Protein AF-A0A3D4NFW8-F1 (afdb_monomer_lite)

Foldseek 3Di:
DQLVVVLVVVVVVCVVVVHALLPAQEDQDCCPVDPVRVNSRLSSLCVRNPPSSVRHHYDHCVVVVD

Secondary structure (DSSP, 8-state):
---HHHHHHHHHHHHHHT--GGG--EEE----S-HHHHHHHHHHHHHHHGGGGGTSEEE-THHHH-

Radius of gyration: 11.76 Å; chains: 1; bounding box: 25×26×32 Å

pLDDT: mean 92.8, std 8.21, range [54.03, 98.31]

Structure (mmCIF, N/CA/C/O backbone):
data_AF-A0A3D4NFW8-F1
#
_entry.id   AF-A0A3D4NFW8-F1
#
loop_
_atom_site.group_PDB
_atom_site.id
_atom_site.type_symbol
_atom_site.label_atom_id
_atom_site.label_alt_id
_atom_site.label_comp_id
_atom_site.label_asym_id
_atom_site.label_entity_id
_atom_site.label_seq_id
_atom_site.pdbx_PDB_ins_code
_atom_site.Cartn_x
_atom_site.Cartn_y
_atom_site.Cartn_z
_atom_site.occupancy
_atom_site.B_iso_or_equiv
_atom_site.auth_seq_id
_atom_site.auth_comp_id
_atom_site.auth_asym_id
_atom_site.auth_atom_id
_atom_site.pdbx_PDB_model_num
ATOM 1 N N . ALA A 1 1 ? 2.907 -7.438 -10.961 1.00 60.69 1 ALA A N 1
ATOM 2 C CA . ALA A 1 1 ? 2.961 -7.970 -9.586 1.00 60.69 1 ALA A CA 1
ATOM 3 C C . ALA A 1 1 ? 1.753 -7.424 -8.839 1.00 60.69 1 ALA A C 1
ATOM 5 O O . ALA A 1 1 ? 1.400 -6.278 -9.067 1.00 60.69 1 ALA A O 1
ATOM 6 N N . ASP A 1 2 ? 1.091 -8.236 -8.028 1.00 78.75 2 ASP A N 1
ATOM 7 C CA . ASP A 1 2 ? -0.202 -7.953 -7.379 1.00 78.75 2 ASP A CA 1
ATOM 8 C C . ASP A 1 2 ? -0.103 -7.140 -6.069 1.00 78.75 2 ASP A C 1
ATOM 10 O O . ASP A 1 2 ? -1.112 -6.882 -5.421 1.00 78.75 2 ASP A O 1
ATOM 14 N N . GLY A 1 3 ? 1.105 -6.739 -5.660 1.00 89.06 3 GLY A N 1
ATOM 15 C CA . GLY A 1 3 ? 1.323 -5.971 -4.431 1.00 89.06 3 GLY A CA 1
ATOM 16 C C . GLY A 1 3 ? 1.319 -6.799 -3.141 1.00 89.06 3 GLY A C 1
ATOM 17 O O . GLY A 1 3 ? 1.388 -6.216 -2.059 1.00 89.06 3 GLY A O 1
ATOM 18 N N . ALA A 1 4 ? 1.305 -8.137 -3.201 1.00 94.38 4 ALA A N 1
ATOM 19 C CA . ALA A 1 4 ? 1.187 -8.990 -2.010 1.00 94.38 4 ALA A CA 1
ATOM 20 C C . ALA A 1 4 ? 2.270 -8.737 -0.938 1.00 94.38 4 ALA A C 1
ATOM 22 O O . ALA A 1 4 ? 1.993 -8.799 0.260 1.00 94.38 4 ALA A O 1
ATOM 23 N N . GLY A 1 5 ? 3.504 -8.425 -1.351 1.00 95.31 5 GLY A N 1
ATOM 24 C CA . GLY A 1 5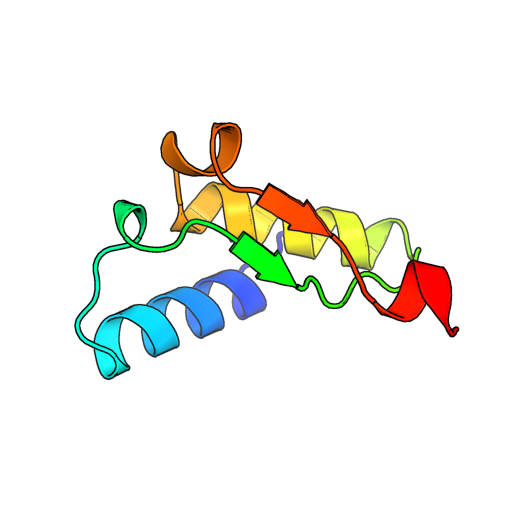 ? 4.587 -8.066 -0.428 1.00 95.31 5 GLY A CA 1
ATOM 25 C C . GLY A 1 5 ? 4.312 -6.763 0.328 1.00 95.31 5 GLY A C 1
ATOM 26 O O . GLY A 1 5 ? 4.453 -6.715 1.550 1.00 95.31 5 GLY A O 1
ATOM 27 N N . ALA A 1 6 ? 3.850 -5.732 -0.385 1.00 95.56 6 ALA A N 1
ATOM 28 C CA . ALA A 1 6 ? 3.464 -4.460 0.215 1.00 95.56 6 ALA A CA 1
ATOM 29 C C . ALA A 1 6 ? 2.258 -4.633 1.151 1.00 95.56 6 ALA A C 1
ATOM 31 O O . ALA A 1 6 ? 2.286 -4.129 2.270 1.00 95.56 6 ALA A O 1
ATOM 32 N N . ALA A 1 7 ? 1.256 -5.429 0.759 1.00 97.19 7 ALA A N 1
ATOM 33 C CA . ALA A 1 7 ? 0.100 -5.724 1.605 1.00 97.19 7 ALA A CA 1
ATOM 34 C C . ALA A 1 7 ? 0.518 -6.369 2.938 1.00 97.19 7 ALA A C 1
ATOM 36 O O . ALA A 1 7 ? 0.115 -5.907 4.003 1.00 97.19 7 ALA A O 1
ATOM 37 N N . ARG A 1 8 ? 1.405 -7.376 2.896 1.00 97.50 8 ARG A N 1
ATOM 38 C CA . ARG A 1 8 ? 1.958 -8.012 4.108 1.00 97.50 8 ARG A CA 1
ATOM 39 C C . ARG A 1 8 ? 2.694 -7.014 4.998 1.00 97.50 8 ARG A C 1
ATOM 41 O O . ARG A 1 8 ? 2.530 -7.060 6.214 1.00 97.50 8 ARG A O 1
ATOM 48 N N . CYS A 1 9 ? 3.481 -6.120 4.402 1.00 97.44 9 CYS A N 1
ATOM 49 C CA . CYS A 1 9 ? 4.190 -5.074 5.136 1.00 97.44 9 CYS A CA 1
ATOM 50 C C . CYS A 1 9 ? 3.211 -4.146 5.871 1.00 97.44 9 CYS A C 1
ATOM 52 O O . CYS A 1 9 ? 3.320 -3.985 7.085 1.00 97.44 9 CYS A O 1
ATOM 54 N N . ILE A 1 10 ? 2.203 -3.621 5.167 1.00 97.12 10 ILE A N 1
ATOM 55 C CA . ILE A 1 10 ? 1.187 -2.734 5.753 1.00 97.12 10 ILE A CA 1
ATOM 56 C C . ILE A 1 10 ? 0.417 -3.463 6.866 1.00 97.12 10 ILE A C 1
ATOM 58 O O . ILE A 1 10 ? 0.264 -2.923 7.958 1.00 97.12 10 ILE A O 1
ATOM 62 N N . THR A 1 11 ? -0.027 -4.706 6.640 1.00 97.75 11 THR A N 1
ATOM 63 C CA . THR A 1 11 ? -0.729 -5.496 7.668 1.00 97.75 11 THR A CA 1
ATOM 64 C C . THR A 1 11 ? 0.128 -5.707 8.916 1.00 97.75 11 THR A C 1
ATOM 66 O O . THR A 1 11 ? -0.381 -5.598 10.031 1.00 97.75 11 THR A O 1
ATOM 69 N N . ASN A 1 12 ? 1.419 -5.998 8.752 1.00 98.19 12 ASN A N 1
ATOM 70 C CA . ASN A 1 12 ? 2.327 -6.160 9.885 1.00 98.19 12 ASN A CA 1
ATOM 71 C C . ASN A 1 12 ? 2.518 -4.841 10.645 1.00 98.19 12 ASN A C 1
ATOM 73 O O . ASN A 1 12 ? 2.480 -4.859 11.871 1.00 98.19 12 ASN A O 1
ATOM 77 N N . ALA A 1 13 ? 2.641 -3.712 9.941 1.00 97.94 13 ALA A N 1
ATOM 78 C CA . ALA A 1 13 ? 2.757 -2.394 10.564 1.00 97.94 13 ALA A CA 1
ATOM 79 C C . ALA A 1 13 ? 1.506 -2.020 11.379 1.00 97.94 13 ALA A C 1
ATOM 81 O O . ALA A 1 13 ? 1.628 -1.558 12.510 1.00 97.94 13 ALA A O 1
ATOM 82 N N . LEU A 1 14 ? 0.302 -2.278 10.851 1.00 97.88 14 LEU A N 1
ATOM 83 C CA . LEU A 1 14 ? -0.954 -2.052 11.582 1.00 97.88 14 LEU A CA 1
ATOM 84 C C . LEU A 1 14 ? -1.038 -2.908 12.855 1.00 97.88 14 LEU A C 1
ATOM 86 O O . LEU A 1 14 ? -1.433 -2.415 13.912 1.00 97.88 14 LEU A O 1
ATOM 90 N N . ARG A 1 15 ? -0.630 -4.183 12.767 1.00 98.00 15 ARG A N 1
ATOM 91 C CA . ARG A 1 15 ? -0.599 -5.106 13.914 1.00 98.00 15 ARG A CA 1
ATOM 92 C C . ARG A 1 15 ? 0.385 -4.660 14.987 1.00 98.00 15 ARG A C 1
ATOM 94 O O . ARG A 1 15 ? 0.034 -4.693 16.163 1.00 98.00 15 ARG A O 1
ATOM 101 N N . ASP A 1 16 ? 1.584 -4.253 14.584 1.00 98.31 16 ASP A N 1
ATOM 102 C CA . ASP A 1 16 ? 2.620 -3.760 15.494 1.00 98.31 16 ASP A CA 1
ATOM 103 C C . ASP A 1 16 ? 2.162 -2.484 16.217 1.00 98.31 16 ASP A C 1
ATOM 105 O O . ASP A 1 16 ? 2.226 -2.392 17.444 1.00 98.31 16 ASP A O 1
ATOM 109 N N . ALA A 1 17 ? 1.559 -1.555 15.470 1.00 97.69 17 ALA A N 1
ATOM 110 C CA . ALA A 1 17 ? 0.983 -0.324 16.004 1.00 97.69 17 ALA A CA 1
ATOM 111 C C . ALA A 1 17 ? -0.316 -0.533 16.810 1.00 97.69 17 ALA A C 1
ATOM 113 O O . ALA A 1 17 ? -0.771 0.395 17.477 1.00 97.69 17 ALA A O 1
ATOM 114 N N . LYS A 1 18 ? -0.912 -1.734 16.766 1.00 97.94 18 LYS A N 1
ATOM 115 C CA . LYS A 1 18 ? -2.196 -2.083 17.401 1.00 97.94 18 LYS A CA 1
ATOM 116 C C . LYS A 1 18 ? -3.344 -1.149 17.002 1.00 97.94 18 LYS A C 1
ATOM 118 O O . LYS A 1 18 ? -4.176 -0.796 17.838 1.00 97.94 18 LYS A O 1
ATOM 123 N N . ILE A 1 19 ? -3.394 -0.771 15.726 1.00 97.25 19 ILE A N 1
ATOM 124 C CA . ILE A 1 19 ? -4.485 0.028 15.160 1.00 97.25 19 ILE A CA 1
ATOM 125 C C . ILE A 1 19 ? -5.227 -0.752 14.080 1.00 97.25 19 ILE A C 1
ATOM 127 O O . ILE A 1 19 ? -4.654 -1.574 13.360 1.00 97.25 19 ILE A O 1
ATOM 131 N N . ASN A 1 20 ? -6.514 -0.464 13.954 1.00 96.12 20 ASN A N 1
ATOM 132 C CA . ASN A 1 20 ? -7.347 -0.977 12.881 1.00 96.12 20 ASN A CA 1
ATOM 133 C C . ASN A 1 20 ? -7.127 -0.160 11.599 1.00 96.12 20 ASN A C 1
ATOM 135 O O . ASN A 1 20 ? -6.731 1.007 11.630 1.00 96.12 20 ASN A O 1
ATOM 139 N N . SER A 1 21 ? -7.402 -0.769 10.448 1.00 95.75 21 SER A N 1
ATOM 140 C CA . SER A 1 21 ? -7.225 -0.136 9.136 1.00 95.75 21 SER A CA 1
ATOM 141 C C . SER A 1 21 ? -8.108 1.102 8.931 1.00 95.75 21 SER A C 1
ATOM 143 O O . SER A 1 21 ? -7.704 2.029 8.236 1.00 95.75 21 SER A O 1
ATOM 145 N N . ASP A 1 22 ? -9.291 1.142 9.546 1.00 96.31 22 ASP A N 1
ATOM 146 C CA . ASP A 1 22 ? -10.236 2.268 9.498 1.00 96.31 22 ASP A CA 1
ATOM 147 C C . ASP A 1 22 ? -9.772 3.495 10.304 1.00 96.31 22 ASP A C 1
ATOM 149 O O . ASP A 1 22 ? -10.267 4.606 10.101 1.00 96.31 22 ASP A O 1
ATOM 153 N N . GLN A 1 23 ? -8.776 3.324 11.177 1.00 96.69 23 GLN A N 1
ATOM 154 C CA . GLN A 1 23 ? -8.174 4.411 11.948 1.00 96.69 23 GLN A CA 1
ATOM 155 C C . GLN A 1 23 ? -7.109 5.192 11.172 1.00 96.69 23 GLN A C 1
ATOM 157 O O . GLN A 1 23 ? -6.651 6.220 11.665 1.00 96.69 23 GLN A O 1
ATOM 162 N N . VAL A 1 24 ? -6.710 4.743 9.979 1.00 97.31 24 VAL A N 1
ATOM 163 C CA . VAL A 1 24 ? -5.759 5.459 9.117 1.00 97.31 24 VAL A CA 1
ATOM 164 C C . VAL A 1 24 ? -6.537 6.334 8.141 1.00 97.31 24 VAL A C 1
ATOM 166 O O . VAL A 1 24 ? -7.371 5.828 7.403 1.00 97.31 24 VAL A O 1
ATOM 169 N N . GLN A 1 25 ? -6.280 7.640 8.101 1.00 97.12 25 GLN A N 1
ATOM 170 C CA . GLN A 1 25 ? -6.985 8.557 7.186 1.00 97.12 25 GLN A CA 1
ATOM 171 C C . GLN A 1 25 ? -6.168 8.918 5.943 1.00 97.12 25 GLN A C 1
ATOM 173 O O . GLN A 1 25 ? -6.738 9.362 4.946 1.00 97.12 25 GLN A O 1
ATOM 178 N N . TYR A 1 26 ? -4.849 8.724 5.987 1.00 97.19 26 TYR A N 1
ATOM 179 C CA . TYR A 1 26 ? -3.949 9.151 4.926 1.00 97.19 26 TYR A CA 1
ATOM 180 C C . TYR A 1 26 ? -2.755 8.208 4.746 1.00 97.19 26 TYR A C 1
ATOM 182 O O . TYR A 1 26 ? -2.183 7.729 5.725 1.00 97.19 26 TYR A O 1
ATOM 190 N N . ILE A 1 27 ? -2.353 7.996 3.491 1.00 96.38 27 ILE A N 1
ATOM 191 C CA . ILE A 1 27 ? -1.114 7.316 3.102 1.00 96.38 27 ILE A CA 1
ATOM 192 C C . ILE A 1 27 ? -0.299 8.231 2.186 1.00 96.38 27 ILE A C 1
ATOM 194 O O . ILE A 1 27 ? -0.770 8.652 1.131 1.00 96.38 27 ILE A O 1
ATOM 198 N N . ASN A 1 28 ? 0.963 8.462 2.553 1.00 95.94 28 ASN A N 1
ATOM 199 C CA . ASN A 1 28 ? 1.971 8.949 1.614 1.00 95.94 28 ASN A CA 1
ATOM 200 C C . ASN A 1 28 ? 2.562 7.739 0.874 1.00 95.94 28 ASN A C 1
ATOM 202 O O . ASN A 1 28 ? 3.390 7.011 1.426 1.00 95.94 28 ASN A O 1
ATOM 206 N N . ALA A 1 29 ? 2.071 7.488 -0.332 1.00 94.00 29 ALA A N 1
ATOM 207 C CA . ALA A 1 29 ? 2.476 6.388 -1.191 1.00 94.00 29 ALA A CA 1
ATOM 208 C C . ALA A 1 29 ? 3.938 6.528 -1.631 1.00 94.00 29 ALA A C 1
ATOM 210 O O . ALA A 1 29 ? 4.524 7.616 -1.605 1.00 94.00 29 ALA A O 1
ATOM 211 N N . HIS A 1 30 ? 4.543 5.418 -2.055 1.00 93.56 30 HIS A N 1
ATOM 212 C CA . HIS A 1 30 ? 5.900 5.488 -2.574 1.00 93.56 30 HIS A CA 1
ATOM 213 C C . HIS A 1 30 ? 5.897 6.095 -3.985 1.00 93.56 30 HIS A C 1
ATOM 215 O O . HIS A 1 30 ? 6.757 6.943 -4.238 1.00 93.56 30 HIS A O 1
ATOM 221 N N . GLY A 1 31 ? 4.906 5.765 -4.824 1.00 86.81 31 GLY A N 1
ATOM 222 C CA . GLY A 1 31 ? 4.453 6.567 -5.970 1.00 86.81 31 GLY A CA 1
ATOM 223 C C . GLY A 1 31 ? 5.574 7.077 -6.871 1.00 86.81 31 GLY A C 1
ATOM 224 O O . GLY A 1 31 ? 5.886 8.270 -6.859 1.00 86.81 31 GLY A O 1
ATOM 225 N N . THR A 1 32 ? 6.180 6.162 -7.631 1.00 88.94 32 THR A N 1
ATOM 226 C CA . THR A 1 32 ? 7.327 6.432 -8.523 1.00 88.94 32 THR A CA 1
ATOM 227 C C . THR A 1 32 ? 6.918 6.739 -9.960 1.00 88.94 32 THR A C 1
ATOM 229 O O . THR A 1 32 ? 7.785 6.890 -10.817 1.00 88.94 32 THR A O 1
ATOM 232 N N . SER A 1 33 ? 5.614 6.839 -10.242 1.00 86.81 33 SER A N 1
ATOM 233 C CA . SER A 1 33 ? 5.071 7.017 -11.598 1.00 86.81 33 SER A CA 1
ATOM 234 C C . SER A 1 33 ? 5.385 5.846 -12.536 1.00 86.81 33 SER A C 1
ATOM 236 O O . SER A 1 33 ? 5.365 5.986 -13.760 1.00 86.81 33 SER A O 1
ATOM 238 N N . THR A 1 34 ? 5.675 4.667 -11.978 1.00 91.44 34 THR A N 1
ATOM 239 C CA . THR A 1 34 ? 5.869 3.447 -12.766 1.00 91.44 34 THR A CA 1
ATOM 240 C C . THR A 1 34 ? 4.557 2.679 -12.824 1.00 91.44 34 THR A C 1
ATOM 2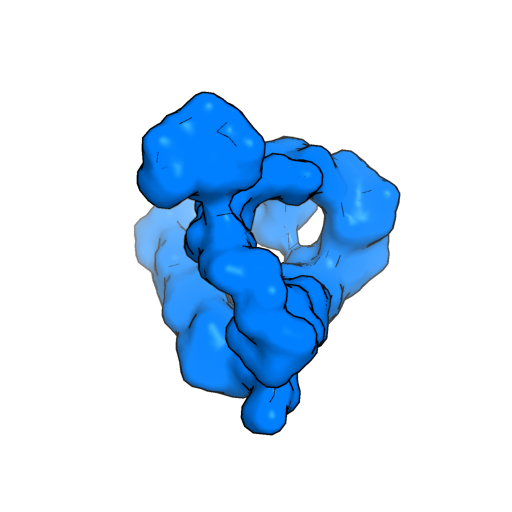42 O O . THR A 1 34 ? 3.995 2.320 -11.794 1.00 91.44 34 THR A O 1
ATOM 245 N N . SER A 1 35 ? 4.067 2.362 -14.027 1.00 90.31 35 SER A N 1
ATOM 246 C CA . SER A 1 35 ? 2.747 1.726 -14.178 1.00 90.31 35 SER A CA 1
ATOM 247 C C . SER A 1 35 ? 2.623 0.411 -13.401 1.00 90.31 35 SER A C 1
ATOM 249 O O . SER A 1 35 ? 1.572 0.118 -12.844 1.00 90.31 35 SER A O 1
ATOM 251 N N . ALA A 1 36 ? 3.699 -0.379 -13.336 1.00 91.31 36 ALA A N 1
ATOM 252 C CA . ALA A 1 36 ? 3.709 -1.632 -12.588 1.00 91.31 36 ALA A CA 1
ATOM 253 C C . ALA A 1 36 ? 3.792 -1.424 -11.066 1.00 91.31 36 ALA A C 1
ATOM 255 O O . ALA A 1 36 ? 3.154 -2.175 -10.327 1.00 91.31 36 ALA A O 1
ATOM 256 N N . GLY A 1 37 ? 4.578 -0.444 -10.604 1.00 91.38 37 GLY A N 1
ATOM 257 C CA . GLY A 1 37 ? 4.760 -0.156 -9.181 1.00 91.38 37 GLY A CA 1
ATOM 258 C C . GLY A 1 37 ? 3.518 0.480 -8.573 1.00 91.38 37 GLY A C 1
ATOM 259 O O . GLY A 1 37 ? 2.985 -0.030 -7.590 1.00 91.38 37 GLY A O 1
ATOM 260 N N . ASP A 1 38 ? 2.990 1.513 -9.223 1.00 93.44 38 ASP A N 1
ATOM 261 C CA . ASP A 1 38 ? 1.817 2.245 -8.747 1.00 93.44 38 ASP A CA 1
ATOM 262 C C . ASP A 1 38 ? 0.561 1.351 -8.751 1.00 93.44 38 ASP A C 1
ATOM 264 O O . ASP A 1 38 ? -0.253 1.407 -7.827 1.00 93.44 38 ASP A O 1
ATOM 268 N N . LEU A 1 39 ? 0.426 0.450 -9.739 1.00 94.44 39 LEU A N 1
ATOM 269 C CA . LEU A 1 39 ? -0.637 -0.560 -9.743 1.00 94.44 39 LEU A CA 1
ATOM 270 C 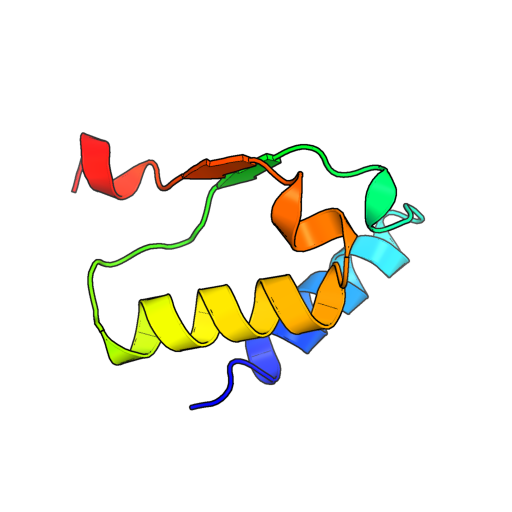C . LEU A 1 39 ? -0.495 -1.531 -8.564 1.00 94.44 39 LEU A C 1
ATOM 272 O O . LEU A 1 39 ? -1.485 -1.833 -7.898 1.00 94.44 39 LEU A O 1
ATOM 276 N N . ALA A 1 40 ? 0.722 -2.010 -8.290 1.00 94.88 40 ALA A N 1
ATOM 277 C CA . ALA A 1 40 ? 0.978 -2.909 -7.170 1.00 94.88 40 ALA A CA 1
ATOM 278 C C . ALA A 1 40 ? 0.700 -2.229 -5.816 1.00 94.88 40 ALA A C 1
ATOM 280 O O . ALA A 1 40 ? 0.102 -2.853 -4.938 1.00 94.88 40 ALA A O 1
ATOM 281 N N . GLU A 1 41 ? 1.067 -0.953 -5.651 1.00 94.38 41 GLU A N 1
ATOM 282 C CA . GLU A 1 41 ? 0.739 -0.1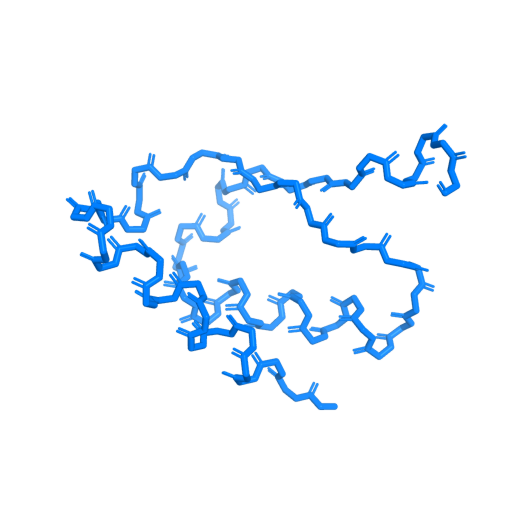51 -4.463 1.00 94.38 41 GLU A CA 1
ATOM 283 C C . GLU A 1 41 ? -0.775 -0.002 -4.288 1.00 94.38 41 GLU A C 1
ATOM 285 O O . GLU A 1 41 ? -1.304 -0.282 -3.210 1.00 94.38 41 GLU A O 1
ATOM 290 N N . ALA A 1 42 ? -1.493 0.359 -5.353 1.00 94.88 42 ALA A N 1
ATOM 291 C CA . ALA A 1 42 ? -2.944 0.502 -5.306 1.00 94.88 42 ALA A CA 1
ATOM 292 C C . ALA A 1 42 ? -3.649 -0.824 -4.964 1.00 94.88 42 ALA A C 1
ATOM 294 O O . ALA A 1 42 ? -4.578 -0.837 -4.151 1.00 94.88 42 ALA A O 1
ATOM 295 N N . CYS A 1 43 ? -3.205 -1.945 -5.543 1.00 95.75 43 CYS A N 1
ATOM 296 C CA . CYS A 1 43 ? -3.721 -3.278 -5.220 1.00 95.75 43 CYS A CA 1
ATOM 297 C C . CYS A 1 43 ? -3.465 -3.646 -3.752 1.00 95.75 43 CYS A C 1
ATOM 299 O O . CYS A 1 43 ? -4.380 -4.118 -3.074 1.00 95.75 43 CYS A O 1
ATOM 301 N N . ALA A 1 44 ? -2.261 -3.377 -3.242 1.00 96.69 44 ALA A N 1
ATOM 302 C CA . ALA A 1 44 ? -1.911 -3.635 -1.851 1.00 96.69 44 ALA A CA 1
ATOM 303 C C . ALA A 1 44 ? -2.773 -2.820 -0.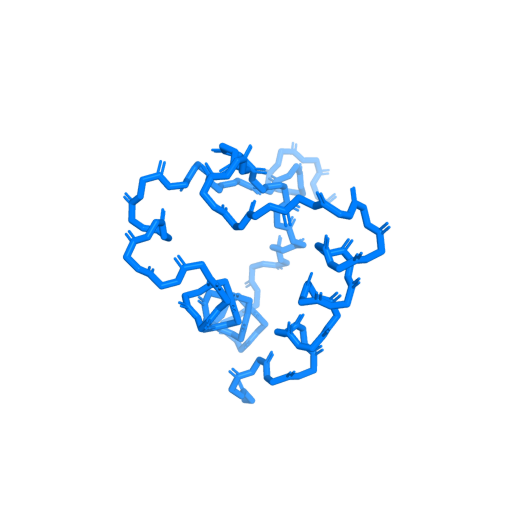876 1.00 96.69 44 ALA A C 1
ATOM 305 O O . ALA A 1 44 ? -3.333 -3.385 0.064 1.00 96.69 44 ALA A O 1
ATOM 306 N N . ILE A 1 45 ? -2.933 -1.515 -1.126 1.00 96.50 45 ILE A N 1
ATOM 307 C CA . ILE A 1 45 ? -3.770 -0.631 -0.302 1.00 96.50 45 ILE A CA 1
ATOM 308 C C . ILE A 1 45 ? -5.216 -1.142 -0.296 1.00 96.50 45 ILE A C 1
ATOM 310 O O . ILE A 1 45 ? -5.789 -1.357 0.770 1.00 96.50 45 ILE A O 1
ATOM 314 N N . LYS A 1 46 ? -5.799 -1.430 -1.463 1.00 96.19 46 LYS A N 1
ATOM 315 C CA . LYS A 1 46 ? -7.173 -1.956 -1.538 1.00 96.19 46 LYS A CA 1
ATOM 316 C C . LYS A 1 46 ? -7.332 -3.289 -0.808 1.00 96.19 46 LYS A C 1
ATOM 318 O O . LYS A 1 46 ? -8.326 -3.485 -0.118 1.00 96.19 46 LYS A O 1
ATOM 323 N N . SER A 1 47 ? -6.348 -4.182 -0.914 1.00 96.50 47 SER A N 1
ATOM 324 C CA . SER A 1 47 ? -6.387 -5.478 -0.234 1.00 96.50 47 SER A CA 1
ATOM 325 C C . SER A 1 47 ? -6.340 -5.361 1.292 1.00 96.50 47 SER A C 1
ATOM 327 O O . SER A 1 47 ? -6.920 -6.213 1.960 1.00 96.50 47 SER A O 1
ATOM 329 N N . VAL A 1 48 ? -5.630 -4.373 1.846 1.00 97.00 48 VAL A N 1
ATOM 330 C CA . VAL A 1 48 ? -5.472 -4.226 3.305 1.00 97.00 48 VAL A CA 1
ATOM 331 C C . VAL A 1 48 ? -6.590 -3.393 3.920 1.00 97.00 48 VAL A C 1
ATOM 333 O O . VAL A 1 48 ? -7.086 -3.733 4.990 1.00 97.00 48 VAL A O 1
ATOM 336 N N . PHE A 1 49 ? -6.989 -2.308 3.257 1.00 96.94 49 PHE A N 1
ATOM 337 C CA . PHE A 1 49 ? -7.966 -1.360 3.793 1.00 96.94 49 PHE A CA 1
ATOM 338 C C . PHE A 1 49 ? -9.413 -1.685 3.391 1.00 96.94 49 PHE A C 1
ATOM 340 O O . PHE A 1 49 ? -10.338 -1.117 3.970 1.00 96.94 49 PHE A O 1
ATOM 347 N N . GLY A 1 50 ? -9.638 -2.596 2.436 1.00 95.94 50 GLY A N 1
ATOM 348 C CA . GLY A 1 50 ? -10.979 -3.007 2.011 1.00 95.94 50 GLY A CA 1
ATOM 349 C C . GLY A 1 50 ? -11.835 -1.816 1.576 1.00 95.94 50 GLY A C 1
ATOM 350 O O . GLY A 1 50 ? -11.365 -0.937 0.854 1.00 95.94 50 GLY A O 1
ATOM 351 N N . ASP A 1 51 ? -13.075 -1.745 2.062 1.00 96.50 51 ASP A N 1
ATOM 352 C CA . ASP A 1 51 ? -13.997 -0.639 1.761 1.00 96.50 51 ASP A CA 1
ATOM 353 C C . ASP A 1 51 ? -13.467 0.727 2.225 1.00 96.50 51 ASP A C 1
ATOM 355 O O . ASP A 1 51 ? -13.753 1.756 1.606 1.00 96.50 51 ASP A O 1
ATOM 359 N N . HIS A 1 52 ? -12.647 0.757 3.281 1.00 97.06 52 HIS A N 1
ATOM 360 C CA . HIS A 1 52 ? -12.040 1.995 3.768 1.00 97.06 52 HIS A CA 1
ATOM 361 C C . HIS A 1 52 ? -11.041 2.590 2.768 1.00 97.06 52 HIS A C 1
ATOM 363 O O . HIS A 1 52 ? -10.844 3.804 2.754 1.00 97.06 52 HIS A O 1
ATOM 369 N N . ALA A 1 53 ? -10.484 1.782 1.857 1.00 96.25 53 ALA A N 1
ATOM 370 C CA . ALA A 1 53 ? -9.577 2.259 0.811 1.00 96.25 53 ALA A CA 1
ATOM 371 C C . ALA A 1 53 ? -10.202 3.351 -0.080 1.00 96.25 53 ALA A C 1
ATOM 373 O O . ALA A 1 53 ? -9.476 4.164 -0.641 1.00 96.25 53 ALA A O 1
ATOM 374 N N . TYR A 1 54 ? -11.534 3.398 -0.197 1.00 95.00 54 TYR A N 1
ATOM 375 C CA . TYR A 1 54 ? -12.250 4.412 -0.982 1.00 95.00 54 TYR A CA 1
ATOM 376 C C . TYR A 1 54 ? -12.471 5.738 -0.240 1.00 95.00 54 TYR A C 1
ATOM 378 O O . TYR A 1 54 ? -12.857 6.728 -0.859 1.00 95.00 54 TYR A O 1
ATOM 386 N N . LYS A 1 55 ? -12.242 5.767 1.077 1.00 95.88 55 LYS A N 1
ATOM 387 C CA . LYS A 1 55 ? -12.297 6.976 1.919 1.00 95.88 55 LYS A CA 1
ATOM 388 C C . LYS A 1 55 ? -10.907 7.460 2.334 1.00 95.88 55 LYS A C 1
ATOM 390 O O . LYS A 1 55 ? -10.772 8.551 2.879 1.00 95.88 55 LYS A O 1
ATOM 395 N N . LEU A 1 56 ? -9.892 6.634 2.100 1.00 96.00 56 LEU A N 1
ATOM 396 C CA . LEU A 1 56 ? -8.511 6.874 2.470 1.00 96.00 56 LEU A CA 1
ATOM 397 C C . LEU A 1 56 ? -7.864 7.875 1.509 1.00 96.00 56 LEU A C 1
ATOM 399 O O . LEU A 1 56 ? -7.845 7.660 0.297 1.00 96.00 56 LEU A O 1
ATOM 403 N N . ALA A 1 57 ? -7.304 8.959 2.044 1.00 96.44 57 ALA A N 1
ATOM 404 C CA . ALA A 1 57 ? -6.555 9.909 1.234 1.00 96.44 57 ALA A CA 1
ATOM 405 C C . ALA A 1 57 ? -5.180 9.324 0.875 1.00 96.44 57 ALA A C 1
ATOM 407 O O . ALA A 1 57 ? -4.461 8.835 1.745 1.00 96.44 57 ALA A O 1
ATOM 408 N N . VAL A 1 58 ? -4.793 9.386 -0.399 1.00 94.75 58 VAL A N 1
ATOM 409 C CA . VAL A 1 58 ? -3.495 8.882 -0.869 1.00 94.75 58 VAL A CA 1
ATOM 410 C C . VAL A 1 58 ? -2.841 9.920 -1.773 1.00 94.75 58 VAL A C 1
ATOM 412 O O . VAL A 1 58 ? -3.463 10.401 -2.718 1.00 94.75 58 VAL A O 1
ATOM 415 N N . SER A 1 59 ? -1.588 10.265 -1.494 1.00 94.19 59 SER A N 1
ATOM 416 C CA . SER 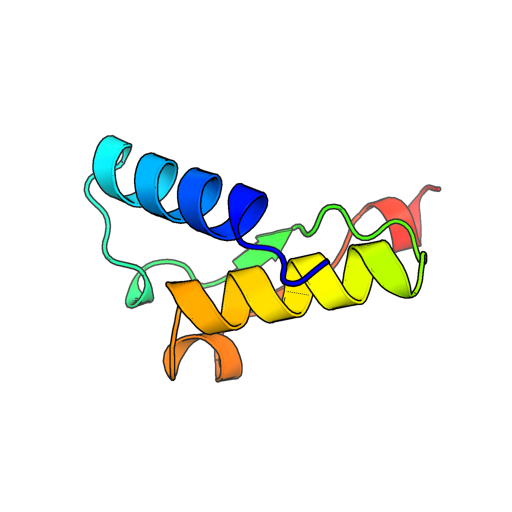A 1 59 ? -0.750 11.093 -2.373 1.00 94.19 59 SER A CA 1
ATOM 417 C C . SER A 1 59 ? 0.705 10.615 -2.324 1.00 94.19 59 SER A C 1
ATOM 419 O O . SER A 1 59 ? 1.004 9.662 -1.612 1.00 94.19 59 SER A O 1
ATOM 421 N N . SER A 1 60 ? 1.606 11.224 -3.100 1.00 93.06 60 SER A N 1
ATOM 422 C CA . SER A 1 60 ? 3.045 10.929 -3.062 1.00 93.06 60 SER A CA 1
ATOM 423 C C . SER A 1 60 ? 3.829 12.229 -3.039 1.00 93.06 60 SER A C 1
ATOM 425 O O . SER A 1 60 ? 3.706 13.046 -3.945 1.00 93.06 60 SER A O 1
ATOM 427 N N . THR A 1 61 ? 4.693 12.424 -2.046 1.00 90.19 61 THR A N 1
ATOM 428 C CA . THR A 1 61 ? 5.559 13.615 -2.011 1.00 90.19 61 THR A CA 1
ATOM 429 C C . THR A 1 61 ? 6.565 13.652 -3.165 1.00 90.19 61 THR A C 1
ATOM 431 O O . THR A 1 61 ? 6.974 14.742 -3.557 1.00 90.19 61 THR A O 1
ATOM 434 N N . LYS A 1 62 ? 6.905 12.501 -3.772 1.00 87.94 62 LYS A N 1
ATOM 435 C CA . LYS A 1 62 ? 7.774 12.458 -4.964 1.00 87.94 62 LYS A CA 1
ATOM 436 C C . LYS A 1 62 ? 7.141 13.145 -6.168 1.00 87.94 62 LYS A C 1
ATOM 438 O O . LYS A 1 62 ? 7.862 13.692 -6.991 1.00 87.94 62 LYS A O 1
ATOM 443 N N . SER A 1 63 ? 5.807 13.219 -6.244 1.00 75.06 63 SER A N 1
ATOM 444 C CA . SER A 1 63 ? 5.153 13.984 -7.313 1.00 75.06 63 SER A CA 1
ATOM 445 C C . SER A 1 63 ? 5.455 15.483 -7.228 1.00 75.06 63 SER A C 1
ATOM 447 O O . SER A 1 63 ? 5.308 16.187 -8.221 1.00 75.06 63 SER A O 1
ATOM 449 N N . MET A 1 64 ? 5.853 15.973 -6.049 1.00 76.50 64 MET A N 1
ATOM 450 C CA . MET A 1 64 ? 6.175 17.380 -5.813 1.00 76.50 64 MET A CA 1
ATOM 451 C C . MET A 1 64 ? 7.675 17.677 -5.904 1.00 76.50 64 MET A C 1
ATOM 453 O O . MET A 1 64 ? 8.033 18.816 -6.191 1.00 76.50 64 MET A O 1
ATOM 457 N N . THR A 1 65 ? 8.548 16.696 -5.641 1.00 74.81 65 THR A N 1
ATOM 458 C CA . THR A 1 65 ? 10.003 16.920 -5.519 1.00 74.81 65 THR A CA 1
ATOM 459 C C . THR A 1 65 ? 10.867 16.180 -6.536 1.00 74.81 65 THR A C 1
ATOM 461 O O . THR A 1 65 ? 12.018 16.573 -6.719 1.00 74.81 65 THR A O 1
ATOM 464 N N . GLY A 1 66 ? 10.342 15.136 -7.185 1.00 54.03 66 GLY A N 1
ATOM 465 C CA . GLY A 1 66 ? 11.157 14.093 -7.820 1.00 54.03 66 GLY A CA 1
ATOM 466 C C . GLY A 1 66 ? 11.511 12.990 -6.834 1.00 54.03 66 GLY A C 1
ATOM 467 O O . GLY A 1 66 ? 11.917 13.327 -5.697 1.00 54.03 66 GLY A O 1
#

Sequence (66 aa):
ADGAGAARCITNALRDAKINSDQVQYINAHGTSTSAGDLAEACAIKSVFGDHAYKLAVSSTKSMTG